Protein AF-A0A8I3WJR1-F1 (afdb_monomer)

Nearest PDB structures (foldseek):
  3wdn-assembly1_A  TM=9.670E-01  e=9.112E-11  Bos taurus
  2edg-assembly1_A  TM=8.915E-01  e=1.933E-10  Mus musculus
  1zko-assembly1_A  TM=9.216E-01  e=2.656E-06  Thermotoga maritima
  1onl-assembly3_C  TM=9.409E-01  e=5.999E-06  Thermus thermophilus
  3mxu-assembly1_A  TM=8.757E-01  e=2.875E-05  Bartonella henselae

Radius of gyration: 33.96 Å; Cα contacts (8 Å, |Δi|>4): 126; chains: 1; bounding box: 92×73×63 Å

InterPro domains:
  IPR002930 Glycine cleavage system H-protein [PTHR11715] (86-131)
  IPR011053 Single hybrid motif [SSF51230] (51-129)
  IPR033753 Glycine cleavage system H-protein/Simiate [PF01597] (51-84)
  IPR033753 Glycine cleavage system H-protein/Simiate [PF01597] (86-129)
  IPR033753 Glycine cleavage system H-protein/Simiate [cd06848] (53-106)

Structure (mmCIF, N/CA/C/O backbone):
data_AF-A0A8I3WJR1-F1
#
_entry.id   AF-A0A8I3WJR1-F1
#
loop_
_atom_site.group_PDB
_atom_site.id
_atom_site.type_symbol
_atom_site.label_atom_id
_atom_site.label_alt_id
_atom_site.label_comp_id
_atom_site.label_asym_id
_atom_site.label_entity_id
_atom_site.label_seq_id
_atom_site.pdbx_PDB_ins_code
_atom_site.Cartn_x
_atom_site.Cartn_y
_atom_site.Cartn_z
_atom_site.occupancy
_atom_site.B_iso_or_equiv
_atom_site.auth_seq_id
_atom_site.auth_comp_id
_atom_site.auth_asym_id
_atom_site.auth_atom_id
_atom_site.pdbx_PDB_model_num
ATOM 1 N N . MET A 1 1 ? -63.074 -43.057 -21.405 1.00 39.44 1 MET A N 1
ATOM 2 C CA . MET A 1 1 ? -62.626 -42.402 -20.150 1.00 39.44 1 MET A CA 1
ATOM 3 C C . MET A 1 1 ? -62.900 -40.902 -20.267 1.00 39.44 1 MET A C 1
ATOM 5 O O . MET A 1 1 ? -62.761 -40.422 -21.377 1.00 39.44 1 MET A O 1
ATOM 9 N N . ALA A 1 2 ? -63.322 -40.234 -19.177 1.00 44.84 2 ALA A N 1
ATOM 10 C CA . ALA A 1 2 ? -63.540 -38.774 -18.982 1.00 44.84 2 ALA A CA 1
ATOM 11 C C . ALA A 1 2 ? -64.201 -37.968 -20.145 1.00 44.84 2 ALA A C 1
ATOM 13 O O . ALA A 1 2 ? -63.575 -37.750 -21.170 1.00 44.84 2 ALA A O 1
ATOM 14 N N . LEU A 1 3 ? -65.482 -37.557 -20.153 1.00 37.69 3 LEU A N 1
ATOM 15 C CA . LEU A 1 3 ? -66.328 -36.739 -19.243 1.00 37.69 3 LEU A CA 1
ATOM 16 C C . LEU A 1 3 ? -66.042 -35.216 -19.171 1.00 37.69 3 LEU A C 1
ATOM 18 O O . LEU A 1 3 ? -65.188 -34.798 -18.402 1.00 37.69 3 LEU A O 1
ATOM 22 N N . ARG A 1 4 ? -66.980 -34.442 -19.767 1.00 44.72 4 ARG A N 1
ATOM 23 C CA . ARG A 1 4 ? -67.484 -33.092 -19.370 1.00 44.72 4 ARG A CA 1
ATOM 24 C C . ARG A 1 4 ? -66.494 -31.901 -19.516 1.00 44.72 4 ARG A C 1
ATOM 26 O O . ARG A 1 4 ? -65.296 -32.102 -19.559 1.00 44.72 4 ARG A O 1
ATOM 33 N N . ALA A 1 5 ? -66.921 -30.633 -19.642 1.00 48.00 5 ALA A N 1
ATOM 34 C CA . ALA A 1 5 ? -68.250 -30.012 -19.494 1.00 48.00 5 ALA A CA 1
ATOM 35 C C . ALA A 1 5 ? -68.496 -28.845 -20.489 1.00 48.00 5 ALA A C 1
ATOM 37 O O . ALA A 1 5 ? -67.561 -28.302 -21.065 1.00 48.00 5 ALA A O 1
ATOM 38 N N . VAL A 1 6 ? -69.760 -28.414 -20.624 1.00 52.59 6 VAL A N 1
ATOM 39 C CA . VAL A 1 6 ? -70.206 -27.236 -21.404 1.00 52.59 6 VAL A CA 1
ATOM 40 C C . VAL A 1 6 ? -70.519 -26.052 -20.474 1.00 52.59 6 VAL A C 1
ATOM 42 O O . VAL A 1 6 ? -71.105 -26.274 -19.416 1.00 52.59 6 VAL A O 1
ATOM 45 N N . ARG A 1 7 ? -70.205 -24.813 -20.899 1.00 49.44 7 ARG A N 1
ATOM 46 C CA . ARG A 1 7 ? -70.829 -23.507 -20.531 1.00 49.44 7 ARG A CA 1
ATOM 47 C C . ARG A 1 7 ? -70.130 -22.415 -21.372 1.00 49.44 7 ARG A C 1
ATOM 49 O O . ARG A 1 7 ? -68.921 -22.300 -21.265 1.00 49.44 7 ARG A O 1
ATOM 56 N N . SER A 1 8 ? -70.717 -21.722 -22.355 1.00 43.28 8 SER A N 1
ATOM 57 C CA . SER A 1 8 ? -72.003 -21.005 -22.502 1.00 43.28 8 SER A CA 1
ATOM 58 C C . SER A 1 8 ? -71.997 -19.563 -21.957 1.00 43.28 8 SER A C 1
ATOM 60 O O . SER A 1 8 ? -72.092 -19.377 -20.750 1.00 43.28 8 SER A O 1
ATOM 62 N N . VAL A 1 9 ? -71.983 -18.596 -22.901 1.00 48.19 9 VAL A N 1
ATOM 63 C CA . VAL A 1 9 ? -72.605 -17.242 -22.864 1.00 48.19 9 VAL A CA 1
ATOM 64 C C . VAL A 1 9 ? -72.063 -16.262 -21.795 1.00 48.19 9 VAL A C 1
ATOM 66 O O . VAL A 1 9 ? -72.162 -16.506 -20.602 1.00 48.19 9 VAL A O 1
ATOM 69 N N . ARG A 1 10 ? -71.548 -15.073 -22.158 1.00 45.69 10 ARG A N 1
ATOM 70 C CA . ARG A 1 10 ? -72.359 -13.927 -22.634 1.00 45.69 10 ARG A CA 1
ATOM 71 C C . ARG A 1 10 ? -71.517 -12.836 -23.315 1.00 45.69 10 ARG A C 1
ATOM 73 O O . ARG A 1 10 ? -70.376 -12.609 -22.936 1.00 45.69 10 ARG A O 1
ATOM 80 N N . ALA A 1 11 ? -72.115 -12.133 -24.278 1.00 47.50 11 ALA A N 1
ATOM 81 C CA . ALA A 1 11 ? -71.528 -10.955 -24.917 1.00 47.50 11 ALA A CA 1
ATOM 82 C C . ALA A 1 11 ? -71.651 -9.689 -24.047 1.00 47.50 11 ALA A C 1
ATOM 84 O O . ALA A 1 11 ? -72.603 -9.561 -23.273 1.00 47.50 11 ALA A O 1
ATOM 85 N N . VAL A 1 12 ? -70.752 -8.725 -24.267 1.00 47.94 12 VAL A N 1
ATOM 86 C CA . VAL A 1 12 ? -70.954 -7.305 -23.937 1.00 47.94 12 VAL A CA 1
ATOM 87 C C . VAL A 1 12 ? -70.733 -6.485 -25.213 1.00 47.94 12 VAL A C 1
ATOM 89 O O . VAL A 1 12 ? -69.819 -6.758 -25.988 1.00 47.94 12 VAL A O 1
ATOM 92 N N . LEU A 1 13 ? -71.647 -5.545 -25.450 1.00 42.50 13 LEU A N 1
ATOM 93 C CA . LEU A 1 13 ? -71.753 -4.675 -26.626 1.00 42.50 13 LEU A CA 1
ATOM 94 C C . LEU A 1 13 ? -70.853 -3.432 -26.522 1.00 42.50 13 LEU A C 1
ATOM 96 O O . LEU A 1 13 ? -70.657 -2.960 -25.409 1.00 42.50 13 LEU A O 1
ATOM 100 N N . CYS A 1 14 ? -70.549 -2.820 -27.686 1.00 36.31 14 CYS A N 1
ATOM 101 C CA . CYS A 1 14 ? -70.330 -1.365 -27.887 1.00 36.31 14 CYS A CA 1
ATOM 102 C C . CYS A 1 14 ? -69.144 -0.716 -27.112 1.00 36.31 14 CYS A C 1
ATOM 104 O O . CYS A 1 14 ? -68.697 -1.226 -26.101 1.00 36.31 14 CYS A O 1
ATOM 106 N N . THR A 1 15 ? -68.522 0.417 -27.465 1.00 46.28 15 THR A N 1
ATOM 107 C CA . THR A 1 15 ? -68.479 1.349 -28.625 1.00 46.28 15 THR A CA 1
ATOM 108 C C . THR A 1 15 ? -67.156 2.152 -28.487 1.00 46.28 15 THR A C 1
ATOM 110 O O . THR A 1 15 ? -66.522 2.062 -27.442 1.00 46.28 15 THR A O 1
ATOM 113 N N . LEU A 1 16 ? -66.641 2.956 -29.424 1.00 47.22 16 LEU A N 1
ATOM 114 C CA . LEU A 1 16 ? -67.128 3.523 -30.695 1.00 47.22 16 LEU A CA 1
ATOM 115 C C . LEU A 1 16 ? -65.909 3.707 -31.641 1.00 47.22 16 LEU A C 1
ATOM 117 O O . LEU A 1 16 ? -64.766 3.616 -31.198 1.00 47.22 16 LEU A O 1
ATOM 121 N N . CYS A 1 17 ? -66.121 4.000 -32.925 1.00 43.91 17 CYS A N 1
ATOM 122 C CA . CYS A 1 17 ? -65.045 4.380 -33.849 1.00 43.91 17 CYS A CA 1
ATOM 123 C C . CYS A 1 17 ? -64.659 5.863 -33.711 1.00 43.91 17 CYS A C 1
ATOM 125 O O . CYS A 1 17 ? -65.540 6.709 -33.574 1.00 43.91 17 CYS A O 1
ATOM 127 N N . ALA A 1 18 ? -63.373 6.183 -33.901 1.00 42.34 18 ALA A N 1
ATOM 128 C CA . ALA A 1 18 ? -62.927 7.488 -34.398 1.00 42.34 18 ALA A CA 1
ATOM 129 C C . ALA A 1 18 ? -61.584 7.368 -35.152 1.00 42.34 18 ALA A C 1
ATOM 131 O O . ALA A 1 18 ? -60.593 6.876 -34.621 1.00 42.34 18 ALA A O 1
ATOM 132 N N . VAL A 1 19 ? -61.575 7.839 -36.396 1.00 46.88 19 VAL A N 1
ATOM 133 C CA . VAL A 1 19 ? -60.434 8.077 -37.307 1.00 46.88 19 VAL A CA 1
ATOM 134 C C . VAL A 1 19 ? -60.819 9.318 -38.142 1.00 46.88 19 VAL A C 1
ATOM 136 O O . VAL A 1 19 ? -62.024 9.577 -38.227 1.00 46.88 19 VAL A O 1
ATOM 139 N N . PRO A 1 20 ? -59.919 10.037 -38.853 1.00 53.53 20 PRO A N 1
ATOM 140 C CA . PRO A 1 20 ? -58.446 10.097 -38.797 1.00 53.53 20 PRO A CA 1
ATOM 141 C C . PRO A 1 20 ? -57.866 11.554 -38.796 1.00 53.53 20 PRO A C 1
ATOM 143 O O . PRO A 1 20 ? -58.611 12.521 -38.892 1.00 53.53 20 PRO A O 1
ATOM 146 N N . SER A 1 21 ? -56.523 11.676 -38.855 1.00 49.19 21 SER A N 1
ATOM 147 C CA . SER A 1 21 ? -55.740 12.790 -39.473 1.00 49.19 21 SER A CA 1
ATOM 148 C C . SER A 1 21 ? -55.705 14.205 -38.836 1.00 49.19 21 SER A C 1
ATOM 150 O O . SER A 1 21 ? -56.621 14.581 -38.113 1.00 49.19 21 SER A O 1
ATOM 152 N N . PRO A 1 22 ? -54.724 15.075 -39.203 1.00 51.47 22 PRO A N 1
ATOM 153 C CA . PRO A 1 22 ? -53.356 14.828 -39.694 1.00 51.47 22 PRO A CA 1
ATOM 154 C C . PRO A 1 22 ? -52.272 15.558 -38.850 1.00 51.47 22 PRO A C 1
ATOM 156 O O . PRO A 1 22 ? -52.548 16.159 -37.815 1.00 51.47 22 PRO A O 1
ATOM 159 N N . ALA A 1 23 ? -51.010 15.498 -39.289 1.00 54.41 23 ALA A N 1
ATOM 160 C CA . ALA A 1 23 ? -49.856 16.048 -38.572 1.00 54.41 23 ALA A CA 1
ATOM 161 C C . ALA A 1 23 ? -49.798 17.591 -38.506 1.00 54.41 23 ALA A C 1
ATOM 163 O O . ALA A 1 23 ? -50.021 18.276 -39.501 1.00 54.41 23 ALA A O 1
ATOM 164 N N . ALA A 1 24 ? -49.334 18.111 -37.364 1.00 51.41 24 ALA A N 1
ATOM 165 C CA . ALA A 1 24 ? -48.724 19.435 -37.249 1.00 51.41 24 ALA A CA 1
ATOM 166 C C . ALA A 1 24 ? -47.526 19.368 -36.285 1.00 51.41 24 ALA A C 1
ATOM 168 O O . ALA A 1 24 ? -47.676 19.287 -35.066 1.00 51.41 24 ALA A O 1
ATOM 169 N N . SER A 1 25 ? -46.316 19.370 -36.841 1.00 49.47 25 SER A N 1
ATOM 170 C CA . SER A 1 25 ? -45.062 19.410 -36.088 1.00 49.47 25 SER A CA 1
ATOM 171 C C . SER A 1 25 ? -44.833 20.804 -35.496 1.00 49.47 25 SER A C 1
ATOM 173 O O . SER A 1 25 ? -44.480 21.734 -36.221 1.00 49.47 25 SER A O 1
ATOM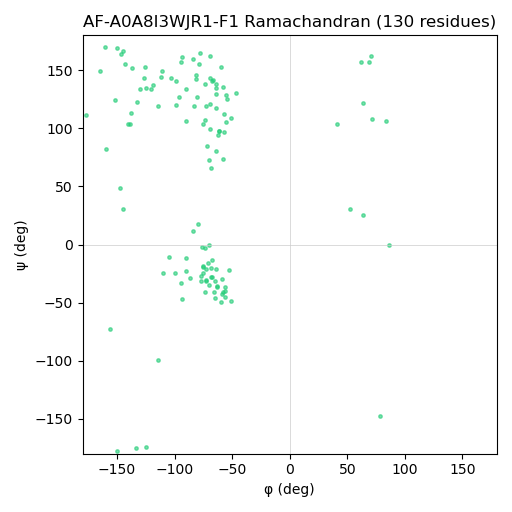 175 N N . CYS A 1 26 ? -44.991 20.955 -34.180 1.00 48.00 26 CYS A N 1
ATOM 176 C CA . CYS A 1 26 ? -44.583 22.172 -33.476 1.00 48.00 26 CYS A CA 1
ATOM 177 C C . CYS A 1 26 ? -43.047 22.241 -33.375 1.00 48.00 26 CYS A C 1
ATOM 179 O O . CYS A 1 26 ? -42.462 21.370 -32.726 1.00 48.00 26 CYS A O 1
ATOM 181 N N . PRO A 1 27 ? -42.373 23.265 -33.935 1.00 57.47 27 PRO A N 1
ATOM 182 C CA . PRO A 1 27 ? -40.960 23.486 -33.650 1.00 57.47 27 PRO A CA 1
ATOM 183 C C . PRO A 1 27 ? -40.785 23.914 -32.179 1.00 57.47 27 PRO A C 1
ATOM 185 O O . PRO A 1 27 ? -41.598 24.697 -31.668 1.00 57.47 27 PRO A O 1
ATOM 188 N N . PRO A 1 28 ? -39.743 23.439 -31.471 1.00 59.81 28 PRO A N 1
ATOM 189 C CA . PRO A 1 28 ? -39.474 23.872 -30.104 1.00 59.81 28 PRO A CA 1
ATOM 190 C C . PRO A 1 28 ? -39.127 25.368 -30.073 1.00 59.81 28 PRO A C 1
ATOM 192 O O . PRO A 1 28 ? -38.337 25.859 -30.880 1.00 59.81 28 PRO A O 1
ATOM 195 N N . ARG A 1 29 ? -39.722 26.112 -29.131 1.00 61.75 29 ARG A N 1
ATOM 196 C CA . ARG A 1 29 ? -39.447 27.549 -28.961 1.00 61.75 29 ARG A CA 1
ATOM 197 C C . ARG A 1 29 ? -38.061 27.763 -28.323 1.00 61.75 29 ARG A C 1
ATOM 199 O O . ARG A 1 29 ? -37.766 27.074 -27.349 1.00 61.75 29 ARG A O 1
ATOM 206 N N . PRO A 1 30 ? -37.239 28.740 -28.768 1.00 51.06 30 PRO A N 1
ATOM 207 C CA . PRO A 1 30 ? -35.808 28.768 -28.417 1.00 51.06 30 PRO A CA 1
ATOM 208 C C . PRO A 1 30 ? -35.440 29.168 -26.977 1.00 51.06 30 PRO A C 1
ATOM 210 O O . PRO A 1 30 ? -34.256 29.224 -26.665 1.00 51.06 30 PRO A O 1
ATOM 213 N N . TRP A 1 31 ? -36.401 29.528 -26.119 1.00 55.31 31 TRP A N 1
ATOM 214 C CA . TRP A 1 31 ? -36.111 30.240 -24.862 1.00 55.31 31 TRP A CA 1
ATOM 215 C C . TRP A 1 31 ? -37.016 29.863 -23.680 1.00 55.31 31 TRP A C 1
ATOM 217 O O . TRP A 1 31 ? -37.249 30.670 -22.783 1.00 55.31 31 TRP A O 1
ATOM 227 N N . GLN A 1 32 ? -37.510 28.622 -23.623 1.00 51.28 32 GLN A N 1
ATOM 228 C CA . GLN A 1 32 ? -38.113 28.113 -22.386 1.00 51.28 32 GLN A CA 1
ATOM 229 C C . GLN A 1 32 ? -37.022 27.859 -21.334 1.00 51.28 32 GLN A C 1
ATOM 231 O O . GLN A 1 32 ? -36.529 26.744 -21.172 1.00 51.28 32 GLN A O 1
ATOM 236 N N . LEU A 1 33 ? -36.664 28.924 -20.611 1.00 57.62 33 LEU A N 1
ATOM 237 C CA . LEU A 1 33 ? -35.899 28.891 -19.366 1.00 57.62 33 LEU A CA 1
ATOM 238 C C . LEU A 1 33 ? -36.719 28.156 -18.296 1.00 57.62 33 LEU A C 1
ATOM 240 O O . LEU A 1 33 ? -37.396 28.764 -17.469 1.00 57.62 33 LEU A O 1
ATOM 244 N N . GLY A 1 34 ? -36.683 26.824 -18.348 1.00 54.78 34 GLY A N 1
ATOM 245 C CA . GLY A 1 34 ? -37.205 25.974 -17.287 1.00 54.78 34 GLY A CA 1
ATOM 246 C C . GLY A 1 34 ? -36.508 26.304 -15.969 1.00 54.78 34 GLY A C 1
ATOM 247 O O . GLY A 1 34 ? -35.288 26.484 -15.943 1.00 54.78 34 GLY A O 1
ATOM 248 N N . ALA A 1 35 ? -37.294 26.400 -14.892 1.00 56.34 35 ALA A N 1
ATOM 249 C CA . ALA A 1 35 ? -36.804 26.716 -13.555 1.00 56.34 35 ALA A CA 1
ATOM 250 C C . ALA A 1 35 ? -35.570 25.870 -13.217 1.00 56.34 35 ALA A C 1
ATOM 252 O O . ALA A 1 35 ? -35.572 24.656 -13.428 1.00 56.34 35 ALA A O 1
ATOM 253 N N . GLY A 1 36 ? -34.515 26.537 -12.741 1.00 53.03 36 GLY A N 1
ATOM 254 C CA . GLY A 1 36 ? -33.172 25.975 -12.673 1.00 53.03 36 GLY A CA 1
ATOM 255 C C . GLY A 1 36 ? -33.142 24.609 -11.999 1.00 53.03 36 GLY A C 1
ATOM 256 O O . GLY A 1 36 ? -33.275 24.508 -10.780 1.00 53.03 36 GLY A O 1
ATOM 257 N N . ALA A 1 37 ? -32.907 23.565 -12.797 1.00 56.59 37 ALA A N 1
ATOM 258 C CA . ALA A 1 37 ? -32.541 22.260 -12.285 1.00 56.59 37 ALA A CA 1
ATOM 259 C C . ALA A 1 37 ? -31.219 22.425 -11.532 1.00 56.59 37 ALA A C 1
ATOM 261 O O . ALA A 1 37 ? -30.145 22.467 -12.141 1.00 56.59 37 ALA A O 1
ATOM 262 N N . VAL A 1 38 ? -31.308 22.561 -10.205 1.00 58.94 38 VAL A N 1
ATOM 263 C CA . VAL A 1 38 ? -30.150 22.555 -9.315 1.00 58.94 38 VAL A CA 1
ATOM 264 C C . VAL A 1 38 ? -29.423 21.254 -9.601 1.00 58.94 38 VAL A C 1
ATOM 266 O O . VAL A 1 38 ? -29.904 20.175 -9.247 1.00 58.94 38 VAL A O 1
ATOM 269 N N . ARG A 1 39 ? -28.291 21.350 -10.309 1.00 56.50 39 ARG A N 1
ATOM 270 C CA . ARG A 1 39 ? -27.438 20.202 -10.598 1.00 56.50 39 ARG A CA 1
ATOM 271 C C . ARG A 1 39 ? -26.967 19.681 -9.255 1.00 56.50 39 ARG A C 1
ATOM 273 O O . ARG A 1 39 ? -26.050 20.236 -8.659 1.00 56.50 39 ARG A O 1
ATOM 280 N N . LYS A 1 40 ? -27.653 18.643 -8.771 1.00 55.78 40 LYS A N 1
ATOM 281 C CA . LYS A 1 40 ? -27.300 17.913 -7.562 1.00 55.78 40 LYS A CA 1
ATOM 282 C C . LYS A 1 40 ? -25.930 17.312 -7.841 1.00 55.78 40 LYS A C 1
ATOM 284 O O . LYS A 1 40 ? -25.831 16.276 -8.497 1.00 55.78 40 LYS A O 1
ATOM 289 N N . LEU A 1 41 ? -24.891 18.032 -7.421 1.00 58.62 41 LEU A N 1
ATOM 290 C CA . LEU A 1 41 ? -23.516 17.569 -7.416 1.00 58.62 41 LEU A CA 1
ATOM 291 C C . LEU A 1 41 ? -23.509 16.301 -6.574 1.00 58.62 41 LEU A C 1
ATOM 293 O O . LEU A 1 41 ? -23.485 16.351 -5.347 1.00 58.62 41 LEU A O 1
ATOM 297 N N . ARG A 1 42 ? -23.587 15.151 -7.246 1.00 52.78 42 ARG A N 1
ATOM 298 C CA . ARG A 1 42 ? -23.118 13.918 -6.646 1.00 52.78 42 ARG A CA 1
ATOM 299 C C . ARG A 1 42 ? -21.611 14.079 -6.582 1.00 52.78 42 ARG A C 1
ATOM 301 O O . ARG A 1 42 ? -20.922 13.811 -7.562 1.00 52.78 42 ARG A O 1
ATOM 308 N N . THR A 1 43 ? -21.116 14.452 -5.413 1.00 59.59 43 THR A N 1
ATOM 309 C CA . THR A 1 43 ? -19.919 13.815 -4.874 1.00 59.59 43 THR A CA 1
ATOM 310 C C . THR A 1 43 ? -20.214 12.316 -4.757 1.00 59.59 43 THR A C 1
ATOM 312 O O . THR A 1 43 ? -20.467 11.780 -3.684 1.00 59.59 43 THR A O 1
ATOM 315 N N . GLY A 1 44 ? -20.237 11.631 -5.906 1.00 55.84 44 GLY A N 1
ATOM 316 C CA . GLY A 1 44 ? -19.822 10.238 -5.920 1.00 55.84 44 GLY A CA 1
ATOM 317 C C . GLY A 1 44 ? -18.372 10.202 -5.439 1.00 55.84 44 GLY A C 1
ATOM 318 O O . GLY A 1 44 ? -17.675 11.215 -5.587 1.00 55.84 44 GLY A O 1
ATOM 319 N N . PRO A 1 45 ? -17.915 9.092 -4.844 1.00 57.44 45 PRO A N 1
ATOM 320 C CA . PRO A 1 45 ? -16.515 8.971 -4.490 1.00 57.44 45 PRO A CA 1
ATOM 321 C C . PRO A 1 45 ? -15.708 9.170 -5.772 1.00 57.44 45 PRO A C 1
ATOM 323 O O . PRO A 1 45 ? -15.792 8.369 -6.704 1.00 57.44 45 PRO A O 1
ATOM 326 N N . ALA A 1 46 ? -14.964 10.276 -5.839 1.00 49.97 46 ALA A N 1
ATOM 327 C CA . ALA A 1 46 ? -13.845 10.337 -6.754 1.00 49.97 46 ALA A CA 1
ATOM 328 C C . ALA A 1 46 ? -12.974 9.136 -6.391 1.00 49.97 46 ALA A C 1
ATOM 330 O O . ALA A 1 46 ? -12.688 8.934 -5.209 1.00 49.97 46 ALA A O 1
ATOM 331 N N . LEU A 1 47 ? -12.618 8.325 -7.387 1.00 50.75 47 LEU A N 1
ATOM 332 C CA . LEU A 1 47 ? -11.705 7.204 -7.209 1.00 50.75 47 LEU A CA 1
ATOM 333 C C . LEU A 1 47 ? -10.302 7.768 -6.963 1.00 50.75 47 LEU A C 1
ATOM 335 O O . LEU A 1 47 ? -9.439 7.748 -7.833 1.00 50.75 47 LEU A O 1
ATOM 339 N N . LEU A 1 48 ? -10.106 8.320 -5.766 1.00 52.44 48 LEU A N 1
ATOM 340 C CA . LEU A 1 48 ? -8.806 8.373 -5.131 1.00 52.44 48 LEU A CA 1
ATOM 341 C C . LEU A 1 48 ? -8.318 6.927 -5.098 1.00 52.44 48 LEU A C 1
ATOM 343 O O . LEU A 1 48 ? -9.038 6.054 -4.606 1.00 52.44 48 LEU A O 1
ATOM 347 N N . SER A 1 49 ? -7.127 6.676 -5.638 1.00 62.81 49 SER A N 1
ATOM 348 C CA . SER A 1 49 ? -6.448 5.380 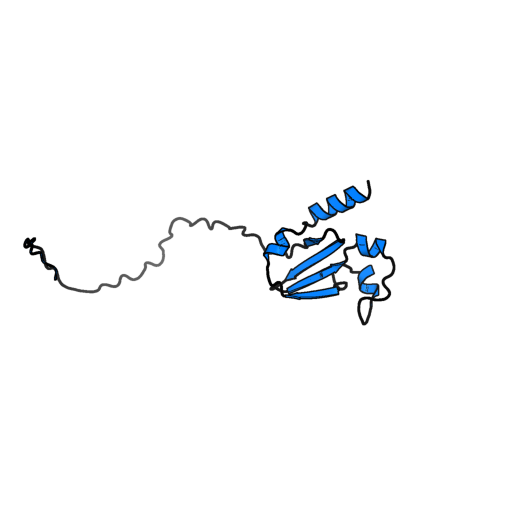-5.582 1.00 62.81 49 SER A CA 1
ATOM 349 C C . SER A 1 49 ? -6.018 5.093 -4.138 1.00 62.81 49 SER A C 1
ATOM 351 O O . SER A 1 49 ? -4.835 5.117 -3.812 1.00 62.81 49 SER A O 1
ATOM 353 N N . MET A 1 50 ? -6.990 4.912 -3.239 1.00 83.06 50 MET A N 1
ATOM 354 C CA . MET A 1 50 ? -6.755 4.783 -1.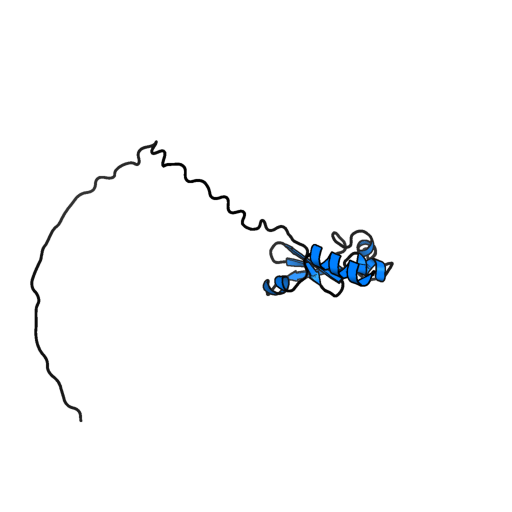805 1.00 83.06 50 MET A CA 1
ATOM 355 C C . MET A 1 50 ? -5.950 3.516 -1.544 1.00 83.06 50 MET A C 1
ATOM 357 O O . MET A 1 50 ? -6.409 2.406 -1.827 1.00 83.06 50 MET A O 1
ATOM 361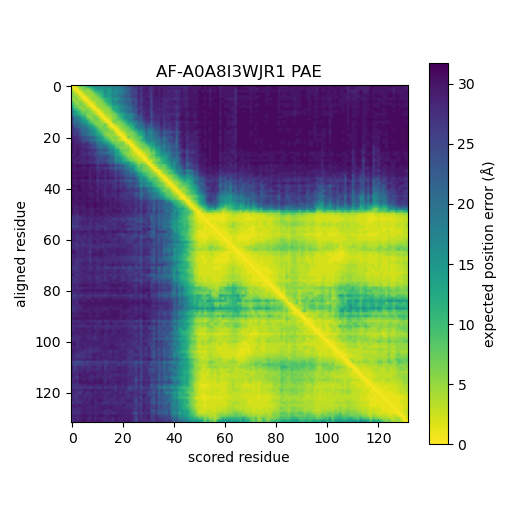 N N . ARG A 1 51 ? -4.746 3.697 -1.001 1.00 91.75 51 ARG A N 1
ATOM 362 C CA . ARG A 1 51 ? -3.869 2.601 -0.607 1.00 91.75 51 ARG A CA 1
ATOM 363 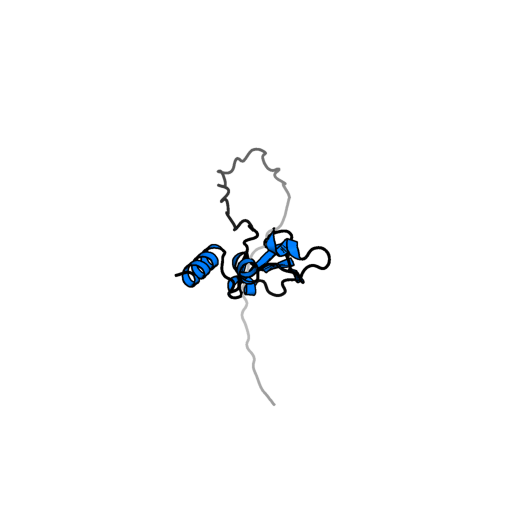C C . ARG A 1 51 ? -4.538 1.809 0.519 1.00 91.75 51 ARG A C 1
ATOM 365 O O . ARG A 1 51 ? -5.029 2.376 1.497 1.00 91.75 51 ARG A O 1
ATOM 372 N N . LYS A 1 52 ? -4.588 0.492 0.349 1.00 94.56 52 LYS A N 1
ATOM 373 C CA . LYS A 1 52 ? -5.112 -0.466 1.325 1.00 94.56 52 LYS A CA 1
ATOM 374 C C . LYS A 1 52 ? -3.963 -1.293 1.886 1.00 94.56 52 LYS A C 1
ATOM 376 O O . LYS A 1 52 ? -2.987 -1.529 1.179 1.00 94.56 52 LYS A O 1
ATOM 381 N N . PHE A 1 53 ? -4.082 -1.732 3.134 1.00 95.12 53 PHE A N 1
ATOM 382 C CA . PHE A 1 53 ? -3.011 -2.403 3.869 1.00 95.12 53 PHE A CA 1
ATOM 383 C C . PHE A 1 53 ? -3.465 -3.749 4.441 1.00 95.12 53 PHE A C 1
ATOM 385 O O . PHE A 1 53 ? -4.605 -3.890 4.898 1.00 95.12 53 PHE A O 1
ATOM 392 N N . THR A 1 54 ? -2.559 -4.727 4.444 1.00 95.56 54 THR A N 1
ATOM 393 C CA . THR A 1 54 ? -2.738 -6.012 5.135 1.00 95.56 54 THR A CA 1
ATOM 394 C C . THR A 1 54 ? -2.136 -5.948 6.541 1.00 95.56 54 THR A C 1
ATOM 396 O O . THR A 1 54 ? -1.282 -5.116 6.847 1.00 95.56 54 THR A O 1
ATOM 399 N N . GLU A 1 55 ? -2.535 -6.870 7.419 1.00 93.25 55 GLU A N 1
ATOM 400 C CA . GLU A 1 55 ? -1.897 -7.024 8.740 1.00 93.25 55 GLU A CA 1
ATOM 401 C C . GLU A 1 55 ? -0.452 -7.540 8.650 1.00 93.25 55 GLU A C 1
ATOM 403 O O . GLU A 1 55 ? 0.295 -7.446 9.612 1.00 93.25 55 GLU A O 1
ATOM 408 N N . LYS A 1 56 ? -0.037 -8.037 7.477 1.00 93.69 56 LYS A N 1
ATOM 409 C CA . LYS A 1 56 ? 1.337 -8.468 7.183 1.00 93.69 56 LYS A CA 1
ATOM 410 C C . LYS A 1 56 ? 2.247 -7.309 6.764 1.00 93.69 56 LYS A C 1
ATOM 412 O O . LYS A 1 56 ? 3.343 -7.552 6.270 1.00 93.69 56 LYS A O 1
ATOM 417 N N . HIS A 1 57 ? 1.796 -6.066 6.945 1.00 94.81 57 HIS A N 1
ATOM 418 C CA . HIS A 1 57 ? 2.528 -4.849 6.591 1.00 94.81 57 HIS A CA 1
ATOM 419 C C . HIS A 1 57 ? 2.790 -4.693 5.079 1.00 94.81 57 HIS A C 1
ATOM 421 O O . HIS A 1 57 ? 3.718 -3.988 4.670 1.00 94.81 57 HIS A O 1
ATOM 427 N N . GLU A 1 58 ? 1.947 -5.310 4.247 1.00 94.12 58 GLU A N 1
ATOM 428 C CA . GLU A 1 58 ? 1.912 -5.142 2.790 1.00 94.12 58 GLU A CA 1
ATOM 429 C C . GLU A 1 58 ? 0.874 -4.073 2.417 1.00 94.12 58 GLU A C 1
ATOM 431 O O . GLU A 1 58 ? -0.082 -3.829 3.160 1.00 94.12 58 GLU A O 1
ATOM 436 N N . TRP A 1 59 ? 1.029 -3.459 1.246 1.00 95.25 59 TRP A N 1
ATOM 437 C CA . TRP A 1 59 ? 0.069 -2.509 0.690 1.00 95.25 59 TRP A CA 1
ATOM 438 C C . TRP A 1 59 ? -0.372 -2.903 -0.719 1.00 95.25 59 TRP A C 1
ATOM 440 O O . TRP A 1 59 ? 0.385 -3.517 -1.469 1.00 95.25 59 TRP A O 1
ATOM 450 N N . ILE A 1 60 ? -1.587 -2.495 -1.091 1.00 94.38 60 ILE A N 1
ATOM 451 C CA . ILE A 1 60 ? -2.120 -2.579 -2.452 1.00 94.38 60 ILE A CA 1
ATOM 452 C C . ILE A 1 60 ? -2.713 -1.233 -2.887 1.00 94.38 60 ILE A C 1
ATOM 454 O O . ILE A 1 60 ? -3.476 -0.600 -2.151 1.00 94.38 60 ILE A O 1
ATOM 458 N N . THR A 1 61 ? -2.375 -0.795 -4.100 1.00 92.50 61 THR A N 1
ATOM 459 C CA . THR A 1 61 ? -3.083 0.272 -4.826 1.00 92.50 61 THR A CA 1
ATOM 460 C C . THR A 1 61 ? -3.785 -0.330 -6.037 1.00 92.50 61 THR A C 1
ATOM 462 O O . THR A 1 61 ? -3.285 -1.269 -6.653 1.00 92.50 61 THR A O 1
ATOM 465 N N . THR A 1 62 ? -4.973 0.178 -6.369 1.00 91.00 62 THR A N 1
ATOM 466 C CA . THR A 1 62 ? -5.773 -0.320 -7.4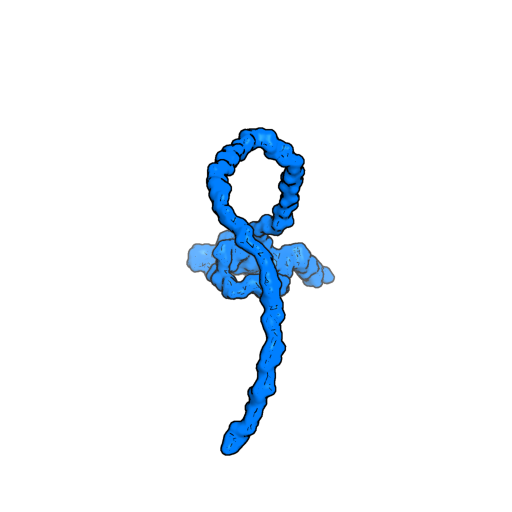98 1.00 91.00 62 THR A CA 1
ATOM 467 C C . THR A 1 62 ? -5.900 0.755 -8.562 1.00 91.00 62 THR A C 1
ATOM 469 O O . THR A 1 62 ? -6.493 1.802 -8.313 1.00 91.00 62 THR A O 1
ATOM 472 N N . GLU A 1 63 ? -5.403 0.472 -9.763 1.00 89.56 63 GLU A N 1
ATOM 473 C CA . GLU A 1 63 ? -5.482 1.369 -10.915 1.00 89.56 63 GLU A CA 1
ATOM 474 C C . GLU A 1 63 ? -5.959 0.593 -12.142 1.00 89.56 63 GLU A C 1
ATOM 476 O O . GLU A 1 63 ? -5.355 -0.400 -12.540 1.00 89.56 63 GLU A O 1
ATOM 481 N N . ASN A 1 64 ? -7.063 1.028 -12.758 1.00 87.31 64 ASN A N 1
ATOM 482 C CA . ASN A 1 64 ? -7.600 0.442 -13.996 1.00 87.3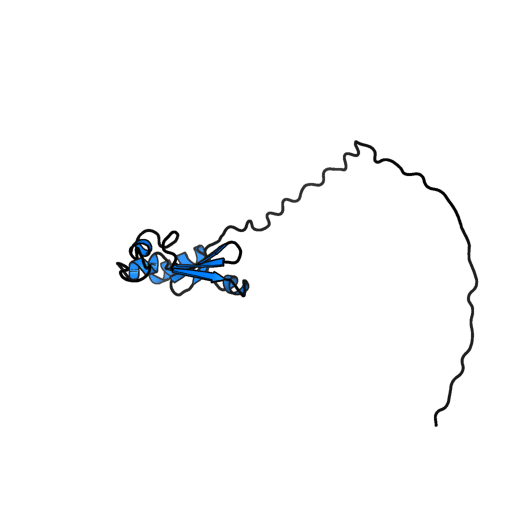1 64 ASN A CA 1
ATOM 483 C C . ASN A 1 64 ? -7.810 -1.096 -13.958 1.00 87.31 64 ASN A C 1
ATOM 485 O O . ASN A 1 64 ? -7.706 -1.764 -14.984 1.00 87.31 64 ASN A O 1
ATOM 489 N N . GLY A 1 65 ? -8.107 -1.663 -12.780 1.00 86.31 65 GLY A N 1
ATOM 490 C CA . GLY A 1 65 ? -8.282 -3.112 -12.567 1.00 86.31 65 GLY A CA 1
ATOM 491 C C . GLY A 1 65 ? -6.989 -3.892 -12.281 1.00 86.31 65 GLY A C 1
ATOM 492 O O . GLY A 1 65 ? -7.039 -5.102 -12.050 1.00 86.31 65 GLY A O 1
ATOM 493 N N . ILE A 1 66 ? -5.841 -3.211 -12.255 1.00 90.50 66 ILE A N 1
ATOM 494 C CA . ILE A 1 66 ? -4.545 -3.763 -11.863 1.00 90.50 66 ILE A CA 1
ATOM 495 C C . ILE A 1 66 ? -4.274 -3.371 -10.406 1.00 90.50 66 ILE A C 1
ATOM 497 O O . ILE A 1 66 ? -4.210 -2.189 -10.067 1.00 90.50 66 ILE A O 1
ATOM 501 N N . GLY A 1 67 ? -4.110 -4.373 -9.548 1.00 92.62 67 GLY A N 1
ATOM 502 C CA . GLY A 1 67 ? -3.581 -4.224 -8.200 1.00 92.62 67 GLY A CA 1
ATOM 503 C C . GLY A 1 67 ? -2.055 -4.211 -8.235 1.00 92.62 67 GLY A C 1
ATOM 504 O O . GLY A 1 67 ? -1.443 -5.189 -8.669 1.00 92.62 67 GLY A O 1
ATOM 505 N N . THR A 1 68 ? -1.436 -3.121 -7.789 1.00 94.06 68 THR A N 1
ATOM 506 C CA . THR A 1 68 ? 0.012 -3.041 -7.545 1.00 94.06 68 THR A CA 1
ATOM 507 C C . THR A 1 68 ? 0.264 -3.309 -6.069 1.00 94.06 68 THR A C 1
ATOM 509 O O . THR A 1 68 ? -0.366 -2.667 -5.232 1.00 94.06 68 THR A O 1
ATOM 512 N N . VAL A 1 69 ? 1.151 -4.256 -5.753 1.00 93.94 69 VAL A N 1
ATOM 513 C CA . VAL A 1 69 ? 1.418 -4.718 -4.382 1.00 93.94 69 VAL A CA 1
ATOM 514 C C . VAL A 1 69 ? 2.872 -4.446 -4.000 1.00 93.94 69 VAL A C 1
ATOM 516 O O . VAL A 1 69 ? 3.786 -4.714 -4.787 1.00 93.94 69 VAL A O 1
ATOM 519 N N . GLY A 1 70 ? 3.092 -3.963 -2.779 1.00 94.38 70 GLY A N 1
ATOM 520 C CA . GLY A 1 70 ? 4.419 -3.722 -2.211 1.00 94.38 70 GLY A CA 1
ATOM 521 C C . GLY A 1 70 ? 4.461 -3.879 -0.689 1.00 94.38 70 GLY A C 1
ATOM 522 O O . GLY A 1 70 ? 3.469 -4.234 -0.052 1.00 94.38 70 GLY A O 1
ATOM 523 N N . ILE A 1 71 ? 5.632 -3.624 -0.106 1.00 94.12 71 ILE A N 1
ATOM 524 C CA . ILE A 1 71 ? 5.878 -3.687 1.343 1.00 94.12 71 ILE A CA 1
ATOM 525 C C . ILE A 1 71 ? 5.817 -2.267 1.921 1.00 94.12 71 ILE A C 1
ATOM 527 O O . ILE A 1 71 ? 6.257 -1.316 1.280 1.00 94.12 71 ILE A O 1
ATOM 531 N N . SER A 1 72 ? 5.237 -2.099 3.111 1.00 94.62 72 SER A N 1
ATOM 532 C CA . SER A 1 72 ? 5.139 -0.792 3.779 1.00 94.62 72 SER A CA 1
ATOM 533 C C . SER A 1 72 ? 6.451 -0.353 4.441 1.00 94.62 72 SER A C 1
ATOM 535 O O . SER A 1 72 ? 7.345 -1.164 4.693 1.00 94.62 72 SER A O 1
ATOM 537 N N . ASN A 1 73 ? 6.536 0.933 4.796 1.00 92.38 73 ASN A N 1
ATOM 538 C CA . ASN A 1 73 ? 7.723 1.497 5.442 1.00 92.38 73 ASN A CA 1
ATOM 539 C C . ASN A 1 73 ? 8.115 0.771 6.746 1.00 92.38 73 ASN A C 1
ATOM 541 O O . ASN A 1 73 ? 9.286 0.492 6.967 1.00 92.38 73 ASN A O 1
ATOM 545 N N . PHE A 1 74 ? 7.130 0.392 7.565 1.00 92.62 74 PHE A N 1
ATOM 546 C CA . PHE A 1 74 ? 7.362 -0.339 8.814 1.00 92.62 74 PHE A CA 1
ATOM 547 C C . PHE A 1 74 ? 8.091 -1.675 8.584 1.00 92.62 74 PHE A C 1
ATOM 549 O O . PHE A 1 74 ? 9.029 -2.023 9.295 1.00 92.62 74 PHE A O 1
ATOM 556 N N . ALA A 1 75 ? 7.699 -2.420 7.546 1.00 91.75 75 ALA A N 1
ATOM 557 C CA . ALA A 1 75 ? 8.309 -3.712 7.256 1.00 91.75 75 ALA A CA 1
ATOM 558 C C . ALA A 1 75 ? 9.683 -3.599 6.577 1.00 91.75 75 ALA A C 1
ATOM 560 O O . ALA A 1 75 ? 10.534 -4.444 6.842 1.00 91.75 75 ALA A O 1
ATOM 561 N N . GLN A 1 76 ? 9.950 -2.570 5.758 1.00 90.50 76 GLN A N 1
ATOM 562 C CA . GLN A 1 76 ? 11.309 -2.370 5.227 1.00 90.50 76 GLN A CA 1
ATOM 563 C C . GLN A 1 76 ? 12.293 -1.920 6.325 1.00 90.50 76 GLN A C 1
ATOM 565 O O . GLN A 1 76 ? 13.422 -2.400 6.351 1.00 90.50 76 GLN A O 1
ATOM 570 N N . GLU A 1 77 ? 11.849 -1.1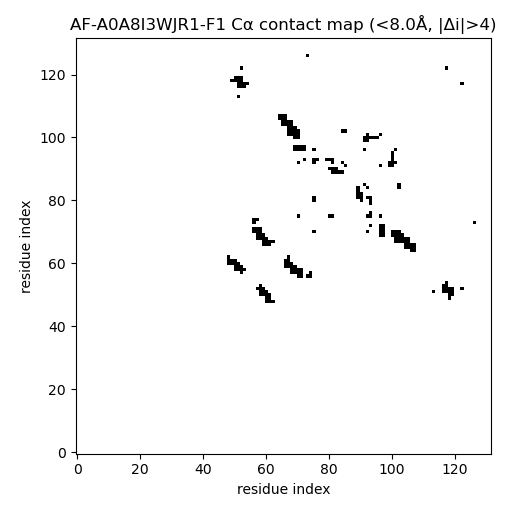22 7.303 1.00 89.44 77 GLU A N 1
ATOM 571 C CA . GLU A 1 77 ? 12.655 -0.778 8.488 1.00 89.44 77 GLU A CA 1
ATOM 572 C C . GLU A 1 77 ? 12.936 -1.997 9.381 1.00 89.44 77 GLU A C 1
ATOM 574 O O . GLU A 1 77 ? 14.069 -2.179 9.827 1.00 89.44 77 GLU A O 1
ATOM 579 N N . ALA A 1 78 ? 11.949 -2.877 9.584 1.00 89.50 78 ALA A N 1
ATOM 580 C CA . ALA A 1 78 ? 12.124 -4.114 10.351 1.00 89.50 78 ALA A CA 1
ATOM 581 C C . ALA A 1 78 ? 13.046 -5.148 9.668 1.00 89.50 78 ALA A C 1
ATOM 583 O O . ALA A 1 78 ? 13.673 -5.959 10.352 1.00 89.50 78 ALA A O 1
ATOM 584 N N . LEU A 1 79 ? 13.127 -5.140 8.331 1.00 88.12 79 LEU A N 1
ATOM 585 C CA . LEU A 1 79 ? 14.002 -6.026 7.549 1.00 88.12 79 LEU A CA 1
ATOM 586 C C . LEU A 1 79 ? 15.426 -5.471 7.372 1.00 88.12 79 LEU A C 1
ATOM 588 O O . LEU A 1 79 ? 16.368 -6.254 7.241 1.00 88.12 79 LEU A O 1
ATOM 592 N N . GLY A 1 80 ? 15.595 -4.147 7.366 1.00 85.88 80 GLY A N 1
ATOM 593 C CA . GLY A 1 80 ? 16.864 -3.494 7.049 1.00 85.88 80 GLY A CA 1
ATOM 594 C C . GLY A 1 80 ? 17.148 -3.453 5.542 1.00 85.88 80 GLY A C 1
ATOM 595 O O . GLY A 1 80 ? 16.236 -3.318 4.729 1.00 85.88 80 GLY A O 1
ATOM 596 N N . ASP A 1 81 ? 18.424 -3.528 5.156 1.00 86.12 81 ASP A N 1
ATOM 597 C CA . ASP A 1 81 ? 18.855 -3.382 3.757 1.00 86.12 81 ASP A CA 1
ATOM 598 C C . ASP A 1 81 ? 18.418 -4.575 2.885 1.00 86.12 81 ASP A C 1
ATOM 600 O O . ASP A 1 81 ? 18.765 -5.731 3.151 1.00 86.12 81 ASP A O 1
ATOM 604 N N . ILE A 1 82 ? 17.641 -4.303 1.833 1.00 83.62 82 ILE A N 1
ATOM 605 C CA . ILE A 1 82 ? 17.045 -5.339 0.987 1.00 83.62 82 ILE A CA 1
ATOM 606 C C . ILE A 1 82 ? 18.005 -5.674 -0.157 1.00 83.62 82 ILE A C 1
ATOM 608 O O . ILE A 1 82 ? 18.146 -4.935 -1.128 1.00 83.62 82 ILE A O 1
ATOM 612 N N . VAL A 1 83 ? 18.640 -6.845 -0.052 1.00 79.62 83 VAL A N 1
ATOM 613 C CA . VAL A 1 83 ? 19.662 -7.319 -1.007 1.00 79.62 83 VAL A CA 1
ATOM 614 C C . VAL A 1 83 ? 19.069 -8.129 -2.174 1.00 79.62 83 VAL A C 1
ATOM 616 O O . VAL A 1 83 ? 19.675 -8.208 -3.238 1.00 79.62 83 VAL A O 1
ATOM 619 N N . TYR A 1 84 ? 17.873 -8.711 -2.013 1.00 75.94 84 TYR A N 1
ATOM 620 C CA . TYR A 1 84 ? 17.220 -9.552 -3.027 1.00 75.94 84 TYR A CA 1
ATOM 621 C C . TYR A 1 84 ? 15.715 -9.253 -3.118 1.00 75.94 84 TYR A C 1
ATOM 623 O O . TYR A 1 84 ? 14.940 -9.692 -2.271 1.00 75.94 84 TYR A O 1
ATOM 631 N N . SER A 1 85 ? 15.297 -8.518 -4.151 1.00 76.25 85 SER A N 1
ATOM 632 C CA . SER A 1 85 ? 13.880 -8.219 -4.427 1.00 76.25 85 SER A CA 1
ATOM 633 C C . SER A 1 85 ? 13.653 -7.893 -5.908 1.00 76.25 85 SER A C 1
ATOM 635 O O . SER A 1 85 ? 13.135 -8.713 -6.662 1.00 76.25 85 SER A O 1
ATOM 637 N N . LEU A 1 86 ? 14.094 -6.711 -6.337 1.00 74.75 86 LEU A N 1
ATOM 638 C CA . LEU A 1 86 ? 14.011 -6.211 -7.704 1.00 74.75 86 LEU A CA 1
ATOM 639 C C . LEU A 1 86 ? 15.262 -6.624 -8.483 1.00 74.75 86 LEU A C 1
ATOM 641 O O . LEU A 1 86 ? 16.378 -6.449 -7.997 1.00 74.75 86 LEU A O 1
ATOM 645 N N . ALA A 1 87 ? 15.075 -7.138 -9.702 1.00 74.19 87 ALA A N 1
ATOM 646 C CA . ALA A 1 87 ? 16.144 -7.751 -10.495 1.00 74.19 87 ALA A CA 1
ATOM 647 C C . ALA A 1 87 ? 17.328 -6.815 -10.805 1.00 74.19 87 ALA A C 1
ATOM 649 O O . ALA A 1 87 ? 18.453 -7.287 -10.939 1.00 74.19 87 ALA A O 1
ATOM 650 N N . GLU A 1 88 ? 17.081 -5.505 -10.915 1.00 72.81 88 GLU A N 1
ATOM 651 C CA . GLU A 1 88 ? 18.098 -4.522 -11.317 1.00 72.81 88 GLU A CA 1
ATOM 652 C C . GLU A 1 88 ? 18.535 -3.583 -10.180 1.00 72.81 88 GLU A C 1
ATOM 654 O O . GLU A 1 88 ? 19.642 -3.048 -10.226 1.00 72.81 88 GLU A O 1
ATOM 659 N N . ASN A 1 89 ? 17.697 -3.361 -9.157 1.00 79.75 89 ASN A N 1
ATOM 660 C CA . ASN A 1 89 ? 18.000 -2.422 -8.069 1.00 79.75 89 ASN A CA 1
ATOM 661 C C . ASN A 1 89 ? 17.162 -2.702 -6.799 1.00 79.75 89 ASN A C 1
ATOM 663 O O . ASN A 1 89 ? 16.130 -2.060 -6.583 1.00 79.75 89 ASN A O 1
ATOM 667 N N . PRO A 1 90 ? 17.566 -3.661 -5.945 1.00 80.88 90 PRO A N 1
ATOM 668 C CA . PRO A 1 90 ? 16.754 -4.103 -4.808 1.00 80.88 90 PRO A CA 1
ATOM 669 C C . PRO A 1 90 ? 16.618 -3.028 -3.710 1.00 80.88 90 PRO A C 1
ATOM 671 O O . PRO A 1 90 ? 15.563 -2.920 -3.082 1.00 80.88 90 PRO A O 1
ATOM 674 N N . GLY A 1 91 ? 17.608 -2.135 -3.580 1.00 80.88 91 GLY A N 1
ATOM 675 C CA . GLY A 1 91 ? 17.590 -0.997 -2.652 1.00 80.88 91 GLY A CA 1
ATOM 676 C C . GLY A 1 91 ? 16.602 0.129 -3.004 1.00 80.88 91 GLY A C 1
ATOM 677 O O . GLY A 1 91 ? 16.521 1.116 -2.270 1.00 80.88 91 GLY A O 1
ATOM 678 N N . LEU A 1 92 ? 15.836 0.020 -4.100 1.00 83.31 92 LEU A N 1
ATOM 679 C CA . LEU A 1 92 ? 14.680 0.898 -4.341 1.00 83.31 92 LEU A CA 1
ATOM 680 C C . LEU A 1 92 ? 13.575 0.679 -3.302 1.00 83.31 92 LEU A C 1
ATOM 682 O O . LEU A 1 92 ? 12.911 1.644 -2.927 1.00 83.31 92 LEU A O 1
ATOM 686 N N . VAL A 1 93 ? 13.415 -0.544 -2.782 1.00 83.81 93 VAL A N 1
ATOM 687 C CA . VAL A 1 93 ? 12.389 -0.843 -1.769 1.00 83.81 93 VAL A CA 1
ATOM 688 C C . VAL A 1 93 ? 12.647 -0.056 -0.477 1.00 83.81 93 VAL A C 1
ATOM 690 O O . VAL A 1 93 ? 11.704 0.455 0.116 1.00 83.81 93 VAL A O 1
ATOM 693 N N . ASN A 1 94 ? 13.911 0.149 -0.090 1.00 86.94 94 ASN A N 1
ATOM 694 C CA . ASN A 1 94 ? 14.262 0.950 1.088 1.00 86.94 94 ASN A CA 1
ATOM 695 C C . ASN A 1 94 ? 14.123 2.470 0.883 1.00 86.94 94 ASN A C 1
ATOM 697 O O . ASN A 1 94 ? 13.963 3.210 1.848 1.00 86.94 94 ASN A O 1
ATOM 701 N N . LYS A 1 95 ? 14.205 2.961 -0.362 1.00 86.00 95 LYS A N 1
ATOM 702 C CA . LYS A 1 95 ? 14.151 4.405 -0.677 1.00 86.00 95 LYS A CA 1
ATOM 703 C C . LYS A 1 95 ? 12.749 4.897 -1.030 1.00 86.00 95 LYS A C 1
ATOM 705 O O . LYS A 1 95 ? 12.418 6.041 -0.739 1.00 86.00 95 LYS A O 1
ATOM 710 N N . SER A 1 96 ? 11.958 4.037 -1.668 1.00 88.31 96 SER A N 1
ATOM 711 C CA . SER A 1 96 ? 10.702 4.389 -2.334 1.00 88.31 96 SER A CA 1
ATOM 712 C C . SER A 1 96 ? 9.686 3.241 -2.245 1.00 88.31 96 SER A C 1
ATOM 714 O O . SER A 1 96 ? 9.081 2.862 -3.248 1.00 88.31 96 SER A O 1
ATOM 716 N N . CYS A 1 97 ? 9.490 2.678 -1.045 1.00 89.25 97 CYS A N 1
ATOM 717 C CA . CYS A 1 97 ? 8.635 1.505 -0.776 1.00 89.25 97 CYS A CA 1
ATOM 718 C C . CYS A 1 97 ? 7.187 1.596 -1.302 1.00 89.25 97 CYS A C 1
ATOM 720 O O . CYS A 1 97 ? 6.551 0.565 -1.508 1.00 89.25 97 CYS A O 1
ATOM 722 N N . TYR A 1 98 ? 6.678 2.810 -1.529 1.00 89.31 98 TYR A N 1
ATOM 723 C CA . TYR A 1 98 ? 5.318 3.096 -1.998 1.00 89.31 98 TYR A CA 1
ATOM 724 C C . TYR A 1 98 ? 5.206 3.515 -3.472 1.00 89.31 98 TYR A C 1
ATOM 726 O O . TYR A 1 98 ? 4.090 3.581 -3.986 1.00 89.31 98 TYR A O 1
ATOM 734 N N . GLU A 1 99 ? 6.337 3.799 -4.122 1.00 87.19 99 GLU A N 1
ATOM 735 C CA . GLU A 1 99 ? 6.413 4.297 -5.499 1.00 87.19 99 GLU A CA 1
ATOM 736 C C . GLU A 1 99 ? 7.100 3.234 -6.375 1.00 87.19 99 GLU A C 1
ATOM 738 O O . GLU A 1 99 ? 6.479 2.231 -6.721 1.00 87.19 99 GLU A O 1
ATOM 743 N N . ASP A 1 100 ? 8.396 3.379 -6.673 1.00 87.56 100 ASP A N 1
ATOM 744 C CA . ASP A 1 100 ? 9.167 2.433 -7.498 1.00 87.56 100 ASP A CA 1
ATOM 745 C C . ASP A 1 100 ? 9.444 1.077 -6.815 1.00 87.56 100 ASP A C 1
ATOM 747 O O . ASP A 1 100 ? 9.800 0.110 -7.485 1.00 87.56 100 ASP A O 1
ATOM 751 N N . GLY A 1 101 ? 9.276 0.982 -5.492 1.00 89.06 101 GLY A N 1
ATOM 752 C CA . GLY A 1 101 ? 9.518 -0.219 -4.681 1.00 89.06 101 GLY A CA 1
ATOM 753 C C . GLY A 1 101 ? 8.409 -1.281 -4.712 1.00 89.06 101 GLY A C 1
ATOM 754 O O . GLY A 1 101 ? 8.361 -2.125 -3.815 1.00 89.06 101 GLY A O 1
ATOM 755 N N . TRP A 1 102 ? 7.500 -1.245 -5.691 1.00 91.12 102 TRP A N 1
ATOM 756 C CA . TRP A 1 102 ? 6.455 -2.262 -5.854 1.00 91.12 102 TRP A CA 1
ATOM 757 C C . TRP A 1 102 ? 7.053 -3.623 -6.237 1.00 91.12 102 TRP A C 1
ATOM 759 O O . TRP A 1 102 ? 7.993 -3.704 -7.022 1.00 91.12 102 TRP A O 1
ATOM 769 N N . LEU A 1 103 ? 6.494 -4.711 -5.703 1.00 89.12 103 LEU A N 1
ATOM 770 C CA . LEU A 1 103 ? 7.018 -6.063 -5.922 1.00 89.12 103 LEU A CA 1
ATOM 771 C C . LEU A 1 103 ? 6.345 -6.767 -7.098 1.00 89.12 103 LEU A C 1
ATOM 773 O O . LEU A 1 103 ? 7.016 -7.371 -7.932 1.00 89.12 103 LEU A O 1
ATOM 777 N N . ILE A 1 104 ? 5.012 -6.718 -7.155 1.00 92.12 104 ILE A N 1
ATOM 778 C CA . ILE A 1 104 ? 4.216 -7.415 -8.170 1.00 92.12 104 ILE A CA 1
ATOM 779 C C . ILE A 1 104 ? 3.006 -6.585 -8.600 1.00 92.12 104 ILE A C 1
ATOM 781 O O . ILE A 1 104 ? 2.492 -5.751 -7.853 1.00 92.12 104 ILE A O 1
ATOM 785 N N . LYS A 1 105 ? 2.525 -6.857 -9.815 1.00 92.00 105 LYS A N 1
ATOM 786 C CA . LYS A 1 105 ? 1.250 -6.358 -10.340 1.00 92.00 105 LYS A CA 1
ATOM 787 C C . LYS A 1 105 ? 0.368 -7.543 -10.702 1.00 92.00 105 LYS A C 1
ATOM 789 O O . LYS A 1 105 ? 0.840 -8.489 -11.329 1.00 92.00 105 LYS A O 1
ATOM 794 N N . MET A 1 106 ? -0.897 -7.495 -10.305 1.00 92.50 106 MET A N 1
ATOM 795 C CA . MET A 1 106 ? -1.874 -8.562 -10.522 1.00 92.50 106 MET A CA 1
ATOM 796 C C . MET A 1 106 ? -3.224 -8.000 -10.966 1.00 92.50 106 MET A C 1
ATOM 798 O O . MET A 1 106 ? -3.585 -6.876 -10.633 1.00 92.50 106 MET A O 1
ATOM 802 N N . THR A 1 107 ? -3.989 -8.779 -11.723 1.00 92.00 107 THR A N 1
ATOM 803 C CA . THR A 1 107 ? -5.367 -8.432 -12.090 1.00 92.00 107 THR A CA 1
ATOM 804 C C . THR A 1 107 ? -6.310 -8.760 -10.938 1.00 92.00 107 THR A C 1
ATOM 806 O O . THR A 1 107 ? -6.330 -9.900 -10.475 1.00 92.00 107 THR A O 1
ATOM 809 N N . LEU A 1 108 ? -7.118 -7.794 -10.502 1.00 88.44 108 LEU A N 1
ATOM 810 C CA . LEU A 1 108 ? -8.110 -8.009 -9.447 1.00 88.44 108 LEU A CA 1
ATOM 811 C C . LEU A 1 108 ? -9.316 -8.784 -9.991 1.00 88.44 108 LEU A C 1
ATOM 813 O O . LEU A 1 108 ? -10.165 -8.227 -10.684 1.00 88.44 108 LEU A O 1
ATOM 817 N N . SER A 1 109 ? -9.391 -10.075 -9.662 1.00 88.69 109 SER A N 1
ATOM 818 C CA . SER A 1 109 ? -10.516 -10.946 -10.039 1.00 88.69 109 SER A CA 1
ATOM 819 C C . SER A 1 109 ? -11.793 -10.650 -9.246 1.00 88.69 109 SER A C 1
ATOM 821 O O . SER A 1 109 ? -12.893 -10.838 -9.762 1.00 88.69 109 SER A O 1
ATOM 823 N N . ASN A 1 110 ? -11.653 -10.192 -8.000 1.00 88.38 110 ASN A N 1
ATOM 824 C CA . ASN A 1 110 ? -12.754 -9.882 -7.096 1.00 88.38 110 ASN A CA 1
ATOM 825 C C . ASN A 1 110 ? -12.457 -8.566 -6.350 1.00 88.38 110 ASN A C 1
ATOM 827 O O . ASN A 1 110 ? -11.523 -8.525 -5.551 1.00 88.38 110 ASN A O 1
ATOM 831 N N . PRO A 1 111 ? -13.214 -7.477 -6.586 1.00 86.06 111 PRO A N 1
ATOM 832 C CA . PRO A 1 111 ? -12.957 -6.200 -5.925 1.00 86.06 111 PRO A CA 1
ATOM 833 C C . PRO A 1 111 ? -13.355 -6.195 -4.441 1.00 86.06 111 PRO A C 1
ATOM 835 O O . PRO A 1 111 ? -12.831 -5.373 -3.696 1.00 86.06 111 PRO A O 1
ATOM 838 N N . SER A 1 112 ? -14.238 -7.097 -3.992 1.00 89.62 112 SER A N 1
ATOM 839 C CA . SER A 1 112 ? -14.712 -7.125 -2.598 1.00 89.62 112 SER A CA 1
ATOM 840 C C . SER A 1 112 ? -13.633 -7.520 -1.586 1.00 89.62 112 SER A C 1
ATOM 842 O O . SER A 1 112 ? -13.741 -7.168 -0.418 1.00 89.62 112 SER A O 1
ATOM 844 N N . GLU A 1 113 ? -12.552 -8.171 -2.021 1.00 87.19 113 GLU A N 1
ATOM 845 C CA . GLU A 1 113 ? -11.394 -8.466 -1.162 1.00 87.19 113 GLU A CA 1
ATOM 846 C C . GLU A 1 113 ? -10.686 -7.183 -0.681 1.00 87.19 113 GLU A C 1
ATOM 848 O O . GLU A 1 113 ? -10.030 -7.187 0.356 1.00 87.19 113 GLU A O 1
ATOM 853 N N . LEU A 1 114 ? -10.869 -6.049 -1.374 1.00 87.56 114 LEU A N 1
ATOM 854 C CA . LEU A 1 114 ? -10.334 -4.747 -0.957 1.00 87.56 114 LEU A CA 1
ATOM 855 C C . LEU A 1 114 ? -11.115 -4.113 0.206 1.00 87.56 114 LEU A C 1
ATOM 857 O O . LEU A 1 114 ? -10.585 -3.211 0.864 1.00 87.56 114 LEU A O 1
ATOM 861 N N . ASP A 1 115 ? -12.352 -4.545 0.464 1.00 87.81 115 ASP A N 1
ATOM 862 C CA . ASP A 1 115 ? -13.188 -4.021 1.553 1.00 87.81 115 ASP A CA 1
ATOM 863 C C . ASP A 1 115 ? -12.766 -4.586 2.920 1.00 87.81 115 ASP A C 1
ATOM 865 O O . ASP A 1 115 ? -12.897 -3.902 3.934 1.00 87.81 115 ASP A O 1
ATOM 869 N N . GLU A 1 116 ? -12.181 -5.789 2.939 1.00 90.69 116 GLU A N 1
ATOM 870 C CA . GLU A 1 116 ? -11.612 -6.430 4.135 1.00 90.69 116 GLU A CA 1
ATOM 871 C C . GLU A 1 116 ? -10.263 -5.811 4.556 1.00 90.69 116 GLU A C 1
ATOM 873 O O . GLU A 1 116 ? -9.832 -5.950 5.702 1.00 90.69 116 GLU A O 1
ATOM 878 N N . LEU A 1 117 ? -9.594 -5.092 3.646 1.00 93.00 117 LEU A N 1
ATOM 879 C CA . LEU A 1 117 ? -8.292 -4.476 3.895 1.00 93.00 117 LEU A CA 1
ATOM 880 C C . LEU A 1 117 ? -8.387 -3.141 4.641 1.00 93.00 117 LEU A C 1
ATOM 882 O O . LEU A 1 117 ? -9.235 -2.282 4.353 1.00 93.00 117 LEU A O 1
ATOM 886 N N . LYS A 1 118 ? -7.423 -2.924 5.544 1.00 93.94 118 LYS A N 1
ATOM 887 C CA . LYS A 1 118 ? -7.323 -1.716 6.370 1.00 93.94 118 LYS A CA 1
ATOM 888 C C . LYS A 1 118 ? -7.086 -0.487 5.489 1.00 93.94 118 LYS A C 1
ATOM 890 O O . LYS A 1 118 ? -6.299 -0.525 4.542 1.00 93.94 118 LYS A O 1
ATOM 895 N N . SER A 1 119 ? -7.765 0.614 5.807 1.00 94.38 119 SER A N 1
ATOM 896 C CA . SER A 1 119 ? -7.391 1.940 5.308 1.00 94.38 119 SER A CA 1
ATOM 897 C C . SER A 1 119 ? -6.070 2.390 5.936 1.00 94.38 119 SER A C 1
ATOM 899 O O . SER A 1 119 ? -5.667 1.878 6.980 1.00 94.38 119 SER A O 1
ATOM 901 N N . GLU A 1 120 ? -5.423 3.380 5.324 1.00 91.31 120 GLU A N 1
ATOM 902 C CA . GLU A 1 120 ? -4.196 4.010 5.828 1.00 91.31 120 GLU A CA 1
ATOM 903 C C . GLU A 1 120 ? -4.331 4.467 7.294 1.00 91.31 120 GLU A C 1
ATOM 905 O O . GLU A 1 120 ? -3.546 4.055 8.141 1.00 91.31 120 GLU A O 1
ATOM 910 N N . GLU A 1 121 ? -5.411 5.177 7.637 1.00 92.81 121 GLU A N 1
ATOM 911 C CA . GLU A 1 121 ? -5.721 5.611 9.012 1.00 92.81 121 GLU A CA 1
ATOM 912 C C . GLU A 1 121 ? -5.841 4.441 10.011 1.00 92.81 121 GLU A C 1
ATOM 914 O O . GLU A 1 121 ? -5.372 4.512 11.151 1.00 92.81 121 GLU A O 1
ATOM 919 N N . ALA A 1 122 ? -6.476 3.338 9.595 1.00 94.44 122 ALA A N 1
ATOM 920 C CA . ALA A 1 122 ? -6.635 2.149 10.428 1.00 94.44 122 ALA A CA 1
ATOM 921 C C . ALA A 1 122 ? -5.310 1.383 10.588 1.00 94.44 122 ALA A C 1
ATOM 923 O O . ALA A 1 122 ? -5.068 0.777 11.634 1.00 94.44 122 ALA A O 1
ATOM 924 N N . TYR A 1 123 ? -4.451 1.427 9.569 1.00 94.69 123 TYR A N 1
ATOM 925 C CA . TYR A 1 123 ? -3.116 0.845 9.590 1.00 94.69 123 TYR A CA 1
ATOM 926 C C . TYR A 1 123 ? -2.141 1.659 10.453 1.00 94.69 123 TYR A C 1
ATOM 928 O O . TYR A 1 123 ? -1.426 1.073 11.262 1.00 94.69 123 TYR A O 1
ATOM 936 N N . GLU A 1 124 ? -2.183 2.993 10.401 1.00 92.38 124 GLU A N 1
ATOM 937 C CA . GLU A 1 124 ? -1.438 3.849 11.334 1.00 92.38 124 GLU A CA 1
ATOM 938 C C . GLU A 1 124 ? -1.787 3.549 12.793 1.00 92.38 124 GLU A C 1
ATOM 940 O O . GLU A 1 124 ? -0.901 3.452 13.641 1.00 92.38 124 GLU A O 1
ATOM 945 N N . LYS A 1 125 ? -3.083 3.406 13.102 1.00 95.44 125 LYS A N 1
ATOM 946 C CA . LYS A 1 125 ? -3.528 3.060 14.456 1.00 95.44 125 LYS A CA 1
ATOM 947 C C . LYS A 1 125 ? -3.028 1.675 14.878 1.00 95.44 125 LYS A C 1
ATOM 949 O O . LYS A 1 125 ? -2.681 1.493 16.039 1.00 95.44 125 LYS A O 1
ATOM 954 N N . TYR A 1 126 ? -2.981 0.727 13.942 1.00 94.19 126 TYR A N 1
ATOM 955 C CA . TYR A 1 126 ? -2.443 -0.612 14.169 1.00 94.19 126 TYR A CA 1
ATOM 956 C C . TYR A 1 126 ? -0.935 -0.584 14.471 1.00 94.19 126 TYR A C 1
ATOM 958 O O . TYR A 1 126 ? -0.534 -1.176 15.469 1.00 94.19 126 TYR A O 1
ATOM 966 N N . ILE A 1 127 ? -0.126 0.161 13.702 1.00 94.12 127 ILE A N 1
ATOM 967 C CA . ILE A 1 127 ? 1.311 0.348 13.991 1.00 94.12 127 ILE A CA 1
ATOM 968 C C . ILE A 1 127 ? 1.511 0.994 15.365 1.00 94.12 127 ILE A C 1
ATOM 970 O O . ILE A 1 127 ? 2.247 0.456 16.184 1.00 94.12 127 ILE A O 1
ATOM 974 N N . LYS A 1 128 ? 0.802 2.092 15.661 1.00 93.56 128 LYS A N 1
ATOM 975 C CA . LYS A 1 128 ? 0.910 2.785 16.958 1.00 93.56 128 LYS A CA 1
ATOM 976 C C . LYS A 1 128 ? 0.613 1.845 18.136 1.00 93.56 128 LYS A C 1
ATOM 978 O O . LYS A 1 128 ? 1.311 1.898 19.133 1.00 93.56 128 LYS A O 1
ATOM 983 N N . SER A 1 129 ? -0.341 0.917 17.987 1.00 93.25 129 SER A N 1
ATOM 984 C CA . SER A 1 129 ? -0.641 -0.108 19.004 1.00 93.25 129 SER A CA 1
ATOM 985 C C . SER A 1 129 ? 0.347 -1.287 19.092 1.00 93.25 129 SER A C 1
ATOM 987 O O . SER A 1 129 ? 0.132 -2.183 19.903 1.00 93.25 129 SER A O 1
ATOM 989 N N . ILE A 1 130 ? 1.376 -1.334 18.239 1.00 91.25 130 ILE A N 1
ATOM 990 C CA . ILE A 1 130 ? 2.494 -2.296 18.305 1.00 91.25 130 ILE A CA 1
ATOM 991 C C . ILE A 1 130 ? 3.730 -1.653 18.966 1.00 91.25 130 ILE A C 1
ATOM 993 O O . ILE A 1 130 ? 4.571 -2.365 19.510 1.00 91.25 130 ILE A O 1
ATOM 997 N N . GLU A 1 131 ? 3.842 -0.323 18.913 1.00 80.62 131 GLU A N 1
ATOM 998 C CA . GLU A 1 131 ? 4.953 0.455 19.483 1.00 80.62 131 GLU A CA 1
ATOM 999 C C . GLU A 1 131 ? 4.719 0.900 20.946 1.00 80.62 131 GLU A C 1
ATOM 1001 O O . GLU A 1 131 ? 5.665 1.356 21.592 1.00 80.62 131 GLU A O 1
ATOM 1006 N N . GLU A 1 132 ? 3.487 0.760 21.461 1.00 78.81 132 GLU A N 1
ATOM 1007 C CA . GLU A 1 132 ? 3.072 1.010 22.862 1.00 78.81 132 GLU A CA 1
ATOM 1008 C C . GLU A 1 132 ? 3.190 -0.233 23.772 1.00 78.81 132 GLU A C 1
ATOM 1010 O O . GLU A 1 132 ? 3.708 -0.065 24.902 1.00 78.81 132 GLU A O 1
#

Secondary structure (DSSP, 8-state):
-------------------------PPPPTT---S----------------EE-TTSEEEEEETTEEEEEE-HHHHHHH-S--SSSSS-TTHHHH-TTTTTEEEEEE-S-GGGGTSSEEHHHHHHHHHHHH-

pLDDT: mean 74.94, std 19.28, range [36.31, 95.56]

Foldseek 3Di:
DDDDDDDDDDDDDDDDDDDDDDDDDDDDDDDPPDDDPPPPPPPPPDPPQFWFADPVQKIWTDDPQKIFIFHHQVVCVVVDQQPDADPPCRNCCNVPRPPPRTRDIDGDPDPVVRVVTDTPVRVVVVVVVVVD

Organism: Callithrix jacchus (NCBI:txid9483)

Solvent-accessible surface area (backbone atoms only — not comparable to full-atom values): 8847 Å² total; per-residue (Å²): 130,88,85,88,87,90,85,83,89,82,89,83,79,90,86,82,89,89,85,82,89,82,92,79,88,77,77,84,72,98,72,79,78,67,79,79,77,73,78,77,77,73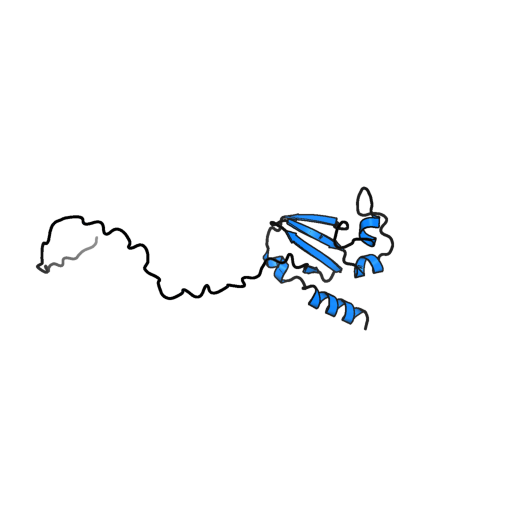,82,58,86,72,86,66,65,66,53,29,32,49,97,83,40,32,36,36,35,60,55,98,59,35,34,41,30,27,49,33,69,71,48,40,64,76,68,49,86,51,84,81,76,47,96,88,55,24,58,38,37,74,76,31,24,88,64,84,19,51,75,51,75,44,74,63,88,59,74,69,67,61,73,80,36,36,46,58,74,58,45,52,54,51,52,54,69,72,78,110

Mean predicted aligned error: 16.63 Å

Sequence (132 aa):
MALRAVRSVRAVLCTLCAVPSPAASCPPRPWQLGAGAVRKLRTGPALLSMRKFTEKHEWITTENGIGTVGISNFAQEALGDIVYSLAENPGLVNKSCYEDGWLIKMTLSNPSELDELKSEEAYEKYIKSIEE